Protein AF-A0A3D3ZP95-F1 (afdb_monomer_lite)

Secondary structure (DSSP, 8-state):
--TTHHHHHHHHHHSTTT----S---SPPPP-----TT-HHHHHHHHHHHHHHHHTSHHHHHHHHHT-TTTSPPSS-GGGTT-

Foldseek 3Di:
DPQCVLVVVLVCVVPDPPDDDPDDDDPHDADDDDDDPPPVVVVVVVVVVVVVCLVVCVLVVVCVVSVVVVRDDPSDPVVVVPD

Sequence (83 aa):
TYQDSPVTDYFNKQHPGKFAVGGAVINAGLEGIVIRKGDTKMFNAVKSAFDKLKADGTYKQIIDKWGLTNEAISLVDRRTLFA

Structure (mmCIF, N/CA/C/O backbone):
data_AF-A0A3D3ZP95-F1
#
_entry.id   AF-A0A3D3ZP95-F1
#
loop_
_atom_site.group_PDB
_atom_site.id
_atom_site.type_symbol
_atom_site.label_atom_id
_atom_site.label_alt_id
_atom_site.label_comp_id
_atom_site.label_asym_id
_atom_site.label_entity_id
_atom_site.label_seq_id
_atom_site.pdbx_PDB_ins_code
_atom_site.Cartn_x
_atom_site.Cartn_y
_atom_site.Cartn_z
_atom_site.occupancy
_atom_site.B_iso_or_equiv
_atom_site.auth_seq_id
_atom_site.auth_comp_id
_atom_site.auth_asym_id
_atom_site.auth_atom_id
_atom_site.pdbx_PDB_model_num
ATOM 1 N N . THR A 1 1 ? -7.895 6.895 -15.801 1.00 57.97 1 THR A N 1
ATOM 2 C CA . THR A 1 1 ? -6.929 6.793 -14.687 1.00 57.97 1 THR A CA 1
ATOM 3 C C . THR A 1 1 ? -6.049 5.594 -14.966 1.00 57.97 1 THR A C 1
ATOM 5 O O . THR A 1 1 ? -6.474 4.722 -15.712 1.00 57.97 1 THR A O 1
ATOM 8 N N . TYR A 1 2 ? -4.827 5.561 -14.446 1.00 65.44 2 TYR A N 1
ATOM 9 C CA . TYR A 1 2 ? -3.884 4.457 -14.677 1.00 65.44 2 TYR A CA 1
ATOM 10 C C . TYR A 1 2 ? -3.714 3.672 -13.374 1.00 65.44 2 TYR A C 1
ATOM 12 O O . TYR A 1 2 ? -2.632 3.624 -12.809 1.00 65.44 2 TYR A O 1
ATOM 20 N N . GLN A 1 3 ? -4.824 3.151 -12.842 1.00 69.62 3 GLN A N 1
ATOM 21 C CA . GLN A 1 3 ? -4.830 2.448 -11.551 1.00 69.62 3 GLN A CA 1
ATOM 22 C C . GLN A 1 3 ? -4.149 1.078 -11.654 1.00 69.62 3 GLN A C 1
ATOM 24 O O . GLN A 1 3 ? -3.415 0.692 -10.758 1.00 69.62 3 GLN A O 1
ATOM 29 N N . ASP A 1 4 ? -4.274 0.412 -12.804 1.00 81.88 4 ASP A N 1
ATOM 30 C CA . ASP A 1 4 ? -3.697 -0.915 -13.032 1.00 81.88 4 ASP A CA 1
ATOM 31 C C . ASP A 1 4 ? -2.255 -0.884 -13.586 1.00 81.88 4 ASP A C 1
ATOM 33 O O . ASP A 1 4 ? -1.760 -1.907 -14.073 1.00 81.88 4 ASP A O 1
ATOM 37 N N . SER A 1 5 ? -1.546 0.259 -13.532 1.00 84.00 5 SER A N 1
ATOM 38 C CA . SER A 1 5 ? -0.134 0.321 -13.961 1.00 84.00 5 SER A CA 1
ATOM 39 C C . SER A 1 5 ? 0.759 -0.722 -13.272 1.00 84.00 5 SER A C 1
ATOM 41 O O . SER A 1 5 ? 1.531 -1.364 -13.993 1.00 84.00 5 SER A O 1
ATOM 43 N N . PRO A 1 6 ? 0.584 -1.044 -11.968 1.00 84.75 6 PRO A N 1
ATOM 44 C CA . PRO A 1 6 ? 1.328 -2.123 -11.323 1.00 84.75 6 PRO A CA 1
ATOM 45 C C . PRO A 1 6 ? 1.242 -3.483 -12.015 1.00 84.75 6 PRO A C 1
ATOM 47 O O . PRO A 1 6 ? 2.206 -4.247 -12.002 1.00 84.75 6 PRO A O 1
ATOM 50 N N . VAL A 1 7 ? 0.094 -3.810 -12.621 1.00 87.88 7 VAL A N 1
ATOM 51 C CA . VAL A 1 7 ? -0.106 -5.095 -13.306 1.00 87.88 7 VAL A CA 1
ATOM 52 C C . VAL A 1 7 ? 0.790 -5.173 -14.539 1.00 87.88 7 VAL A C 1
ATOM 54 O O . VAL A 1 7 ? 1.459 -6.183 -14.771 1.00 87.88 7 VAL A O 1
ATOM 57 N N . THR A 1 8 ? 0.836 -4.084 -15.307 1.00 86.44 8 THR A N 1
ATOM 58 C CA . THR A 1 8 ? 1.656 -3.995 -16.521 1.00 86.44 8 THR A CA 1
ATOM 59 C C . THR A 1 8 ? 3.144 -3.952 -16.174 1.00 86.44 8 THR A C 1
ATOM 61 O O . THR A 1 8 ? 3.938 -4.648 -16.810 1.00 86.44 8 THR A O 1
ATOM 64 N N . ASP A 1 9 ? 3.523 -3.220 -15.124 1.00 85.31 9 ASP A N 1
ATOM 65 C CA . ASP A 1 9 ? 4.908 -3.147 -14.647 1.00 85.31 9 ASP A CA 1
ATOM 66 C C . ASP A 1 9 ? 5.403 -4.501 -14.127 1.00 85.31 9 ASP A C 1
ATOM 68 O O . ASP A 1 9 ? 6.513 -4.939 -14.457 1.00 85.31 9 ASP A O 1
ATOM 72 N N . TYR A 1 10 ? 4.558 -5.222 -13.385 1.00 88.00 10 TYR A N 1
ATOM 73 C CA . TYR A 1 10 ? 4.864 -6.579 -12.949 1.00 88.00 10 TYR A CA 1
ATOM 74 C C . TYR A 1 10 ? 5.036 -7.527 -14.140 1.00 88.00 10 TYR A C 1
ATOM 76 O O . TYR A 1 10 ? 6.007 -8.286 -14.180 1.00 88.00 10 TYR A O 1
ATOM 84 N N . PHE A 1 11 ? 4.148 -7.466 -15.136 1.00 90.44 11 PHE A N 1
ATOM 85 C CA . PHE A 1 11 ? 4.259 -8.294 -16.337 1.00 90.44 11 PHE A CA 1
ATOM 86 C C . PHE A 1 11 ? 5.546 -8.006 -17.120 1.00 90.44 11 PHE A C 1
ATOM 88 O O . PHE A 1 11 ? 6.237 -8.943 -17.528 1.00 90.44 11 PHE A O 1
ATOM 95 N N . ASN A 1 12 ? 5.912 -6.732 -17.274 1.00 88.94 12 ASN A N 1
ATOM 96 C CA . ASN A 1 12 ? 7.159 -6.332 -17.922 1.00 88.94 12 ASN A CA 1
ATOM 97 C C . ASN A 1 12 ? 8.389 -6.862 -17.158 1.00 88.94 12 ASN A C 1
ATOM 99 O O . ASN A 1 12 ? 9.301 -7.424 -17.764 1.00 88.94 12 ASN A O 1
ATOM 103 N N . LYS A 1 13 ? 8.379 -6.800 -15.816 1.00 87.00 13 LYS A N 1
ATOM 104 C CA . LYS A 1 13 ? 9.430 -7.387 -14.961 1.00 87.00 13 LYS A CA 1
ATOM 105 C C . LYS A 1 13 ? 9.609 -8.895 -15.184 1.00 87.00 13 LYS A C 1
ATOM 107 O O . LYS A 1 13 ? 10.736 -9.379 -15.110 1.00 87.00 13 LYS A O 1
ATOM 112 N N . GLN A 1 14 ? 8.533 -9.635 -15.460 1.00 91.56 14 GLN A N 1
ATOM 113 C CA . GLN A 1 14 ? 8.606 -11.074 -15.760 1.00 91.56 14 GLN A CA 1
ATOM 114 C C . GLN A 1 14 ? 9.160 -11.381 -17.167 1.00 91.56 14 GLN A C 1
ATOM 116 O O . GLN A 1 14 ? 9.559 -12.514 -17.424 1.00 91.56 14 GLN A O 1
ATOM 121 N N . HIS A 1 15 ? 9.210 -10.399 -18.076 1.00 94.44 15 HIS A N 1
ATOM 122 C CA . HIS A 1 15 ? 9.563 -10.594 -19.489 1.00 94.44 15 HIS A CA 1
ATOM 123 C C . HIS A 1 15 ? 10.672 -9.627 -19.944 1.00 94.44 15 HIS A C 1
ATOM 125 O O . HIS A 1 15 ? 10.435 -8.748 -20.782 1.00 94.44 15 HIS A O 1
ATOM 131 N N . PRO A 1 16 ? 11.906 -9.782 -19.427 1.00 93.44 16 PRO A N 1
ATOM 132 C CA . PRO A 1 16 ? 12.991 -8.844 -19.689 1.00 93.44 16 PRO A CA 1
ATOM 133 C C . PRO A 1 16 ? 13.288 -8.716 -21.191 1.00 93.44 16 PRO A C 1
ATOM 135 O O . PRO A 1 16 ? 13.448 -9.709 -21.903 1.00 93.44 16 PRO A O 1
ATOM 138 N N . GLY A 1 17 ? 13.361 -7.473 -21.674 1.00 94.25 17 GLY A N 1
ATOM 139 C CA . GLY A 1 17 ? 13.705 -7.147 -23.063 1.00 94.25 17 GLY A CA 1
ATOM 140 C C . GLY A 1 17 ? 12.605 -7.413 -24.097 1.00 94.25 17 GLY A C 1
ATOM 141 O O . GLY A 1 17 ? 12.860 -7.261 -25.289 1.00 94.25 17 GLY A O 1
ATOM 142 N N . LYS A 1 18 ? 11.396 -7.816 -23.679 1.00 95.62 18 LYS A N 1
ATOM 143 C CA . LYS A 1 18 ? 10.259 -8.040 -24.591 1.00 95.62 18 LYS A CA 1
ATOM 144 C C . LYS A 1 18 ? 9.374 -6.809 -24.770 1.00 95.62 18 LYS A C 1
ATOM 146 O O . LYS A 1 18 ? 8.763 -6.665 -25.825 1.00 95.62 18 LYS A O 1
ATOM 151 N N . PHE A 1 19 ? 9.318 -5.937 -23.766 1.00 91.75 19 PHE A N 1
ATOM 152 C CA . PHE A 1 19 ? 8.451 -4.763 -23.751 1.00 91.75 19 PHE A CA 1
ATOM 153 C C . PHE A 1 19 ? 9.214 -3.518 -23.292 1.00 91.75 19 PHE A C 1
ATOM 155 O O . PHE A 1 19 ? 10.247 -3.605 -22.628 1.00 91.75 19 PHE A O 1
ATOM 162 N N . ALA A 1 20 ? 8.687 -2.352 -23.657 1.00 87.00 20 ALA A N 1
ATOM 163 C CA . ALA A 1 20 ? 9.178 -1.052 -23.225 1.00 87.00 20 ALA A CA 1
ATOM 164 C C . ALA A 1 20 ? 8.026 -0.249 -22.615 1.00 87.00 20 ALA A C 1
ATOM 166 O O . ALA A 1 20 ? 6.877 -0.374 -23.041 1.00 87.00 20 ALA A O 1
ATOM 167 N N . VAL A 1 21 ? 8.342 0.590 -21.628 1.00 84.88 21 VAL A N 1
ATOM 168 C CA . VAL A 1 21 ? 7.375 1.529 -21.052 1.00 84.88 21 VAL A CA 1
ATOM 169 C C . VAL A 1 21 ? 7.053 2.594 -22.102 1.00 84.88 21 VAL A C 1
ATOM 171 O O . VAL A 1 21 ? 7.937 3.324 -22.541 1.00 84.88 21 VAL A O 1
ATOM 174 N N . GLY A 1 22 ? 5.788 2.663 -22.522 1.00 85.75 22 GLY A N 1
ATOM 175 C CA . GLY A 1 22 ? 5.335 3.557 -23.596 1.00 85.75 22 GLY A CA 1
ATOM 176 C C . GLY A 1 22 ? 5.078 5.008 -23.172 1.00 85.75 22 GLY A C 1
ATOM 177 O O . GLY A 1 22 ? 4.786 5.843 -24.023 1.00 85.75 22 GLY A O 1
ATOM 178 N N . GLY A 1 23 ? 5.155 5.320 -21.875 1.00 84.62 23 GLY A N 1
ATOM 179 C CA . GLY A 1 23 ? 4.905 6.656 -21.337 1.00 84.62 23 GLY A CA 1
ATOM 180 C C . GLY A 1 23 ? 4.737 6.662 -19.818 1.00 84.62 23 GLY A C 1
ATOM 181 O O . GLY A 1 23 ? 4.765 5.614 -19.178 1.00 84.62 23 GLY A O 1
ATOM 182 N N . ALA A 1 24 ? 4.569 7.852 -19.242 1.00 81.50 24 ALA A N 1
ATOM 183 C CA . ALA A 1 24 ? 4.359 8.016 -17.807 1.00 81.50 24 ALA A CA 1
ATOM 184 C C . ALA A 1 24 ? 2.919 7.672 -17.388 1.00 81.50 24 ALA A C 1
ATOM 186 O O . ALA A 1 24 ? 1.963 7.920 -18.125 1.00 81.50 24 ALA A O 1
ATOM 187 N N . VAL A 1 25 ? 2.770 7.172 -16.161 1.00 78.94 25 VAL A N 1
ATOM 188 C CA . VAL A 1 25 ? 1.477 7.041 -15.479 1.00 78.94 25 VAL A CA 1
ATOM 189 C C . VAL A 1 25 ? 0.933 8.448 -15.206 1.00 78.94 25 VAL A C 1
ATOM 191 O O . VAL A 1 25 ? 1.569 9.241 -14.514 1.00 78.94 25 VAL A O 1
ATOM 194 N N . ILE A 1 26 ? -0.244 8.774 -15.744 1.00 80.75 26 ILE A N 1
ATOM 195 C CA . ILE A 1 26 ? -0.922 10.062 -15.517 1.00 80.75 26 ILE A CA 1
ATOM 196 C C . ILE A 1 26 ? -2.225 9.838 -14.748 1.00 80.75 26 ILE A C 1
ATOM 198 O O . ILE A 1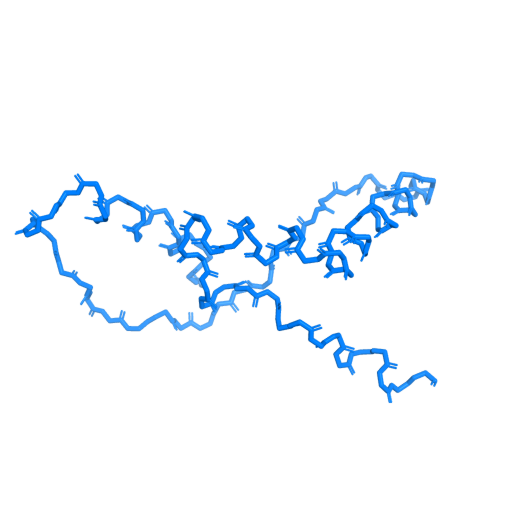 26 ? -2.881 8.816 -14.913 1.00 80.75 26 ILE A O 1
ATOM 202 N N . ASN A 1 27 ? -2.648 10.789 -13.912 1.00 75.12 27 ASN A N 1
ATOM 203 C CA . ASN A 1 27 ? -3.896 10.672 -13.140 1.00 75.12 27 ASN A CA 1
ATOM 204 C C . ASN A 1 27 ? -3.998 9.346 -12.349 1.00 75.12 27 ASN A C 1
ATOM 206 O O . ASN A 1 27 ? -5.010 8.638 -12.438 1.00 75.12 27 ASN A O 1
ATOM 210 N N . ALA A 1 28 ? -2.933 8.989 -11.623 1.00 74.50 28 ALA A N 1
ATOM 211 C CA . ALA A 1 28 ? -2.951 7.870 -10.685 1.00 74.50 28 ALA A CA 1
ATOM 212 C C . ALA A 1 28 ? -4.011 8.122 -9.598 1.00 74.50 28 ALA A C 1
ATOM 214 O O . ALA A 1 28 ? -4.121 9.227 -9.061 1.00 74.50 28 ALA A O 1
ATOM 215 N N . GLY A 1 29 ? -4.826 7.107 -9.317 1.00 74.50 29 GLY A N 1
ATOM 216 C CA . GLY A 1 29 ? -5.855 7.159 -8.281 1.00 74.50 29 GLY A CA 1
ATOM 217 C C . GLY A 1 29 ? -5.356 6.542 -6.980 1.00 74.50 29 GLY A C 1
ATOM 218 O O . GLY A 1 29 ? -4.501 5.665 -7.003 1.00 74.50 29 GLY A O 1
ATOM 219 N N . LEU A 1 30 ? -5.915 6.973 -5.848 1.00 79.06 30 LEU A N 1
ATOM 220 C CA . LEU A 1 30 ? -5.704 6.270 -4.583 1.00 79.06 30 LEU A CA 1
ATOM 221 C C . LEU A 1 30 ? -6.590 5.027 -4.525 1.00 79.06 30 LEU A C 1
ATOM 223 O O . LEU A 1 30 ? -7.788 5.100 -4.805 1.00 79.06 30 LEU A O 1
ATOM 227 N N . GLU A 1 31 ? -6.003 3.920 -4.090 1.00 83.06 31 GLU A N 1
ATOM 228 C CA . GLU A 1 31 ? -6.728 2.703 -3.743 1.00 83.06 31 GLU A CA 1
ATOM 229 C C . GLU A 1 31 ? -6.981 2.626 -2.238 1.00 83.06 31 GLU A C 1
ATOM 231 O O . GLU A 1 31 ? -6.265 3.217 -1.423 1.00 83.06 31 GLU A O 1
ATOM 236 N N . GLY A 1 32 ? -8.034 1.907 -1.859 1.00 87.19 32 GLY A N 1
ATOM 237 C CA . GLY A 1 32 ? -8.454 1.787 -0.472 1.00 87.19 32 GLY A CA 1
ATOM 238 C C . GLY A 1 32 ? -8.975 0.398 -0.145 1.00 87.19 32 GLY A C 1
ATOM 239 O O . GLY A 1 32 ? -9.443 -0.340 -1.008 1.00 87.19 32 GLY A O 1
ATOM 240 N N . ILE A 1 33 ? -8.927 0.063 1.142 1.00 93.81 33 ILE A N 1
ATOM 241 C CA . ILE A 1 33 ? -9.494 -1.176 1.669 1.00 93.81 33 ILE A CA 1
ATOM 242 C C . ILE A 1 33 ? -10.984 -0.936 1.918 1.00 93.81 33 ILE A C 1
ATOM 244 O O . ILE A 1 33 ? -11.360 -0.155 2.795 1.00 93.81 33 ILE A O 1
ATOM 248 N N . VAL A 1 34 ? -11.837 -1.580 1.123 1.00 95.12 34 VAL A N 1
ATOM 249 C CA . VAL A 1 34 ? -13.293 -1.400 1.199 1.00 95.12 34 VAL A CA 1
ATOM 250 C C . 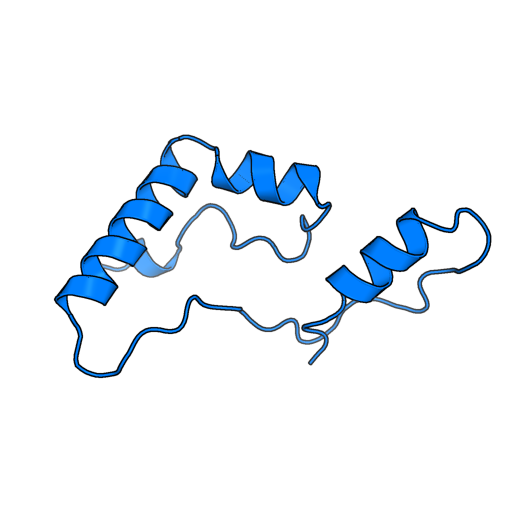VAL A 1 34 ? -13.867 -2.146 2.402 1.00 95.12 34 VAL A C 1
ATOM 252 O O . VAL A 1 34 ? -13.533 -3.299 2.662 1.00 95.12 34 VAL A O 1
ATOM 255 N N . ILE A 1 35 ? -14.769 -1.481 3.126 1.00 97.06 35 ILE A N 1
ATOM 256 C CA . ILE A 1 35 ? -15.459 -2.009 4.308 1.00 97.06 35 ILE A CA 1
ATOM 257 C C . ILE A 1 35 ? -16.953 -1.693 4.185 1.00 97.06 35 ILE A C 1
ATOM 259 O O . ILE A 1 35 ? -17.343 -0.704 3.559 1.00 97.06 35 ILE A O 1
ATOM 263 N N . ARG A 1 36 ? -17.810 -2.536 4.776 1.00 98.19 36 ARG A N 1
ATOM 264 C CA . ARG A 1 36 ? -19.265 -2.339 4.775 1.00 98.19 36 ARG A CA 1
ATOM 265 C C . ARG A 1 36 ? -19.630 -0.994 5.412 1.00 98.19 36 ARG A C 1
ATOM 267 O O . ARG A 1 36 ? -19.209 -0.684 6.525 1.00 98.19 36 ARG A O 1
ATOM 274 N N . LYS A 1 37 ? -20.475 -0.213 4.734 1.00 96.69 37 LYS A N 1
ATOM 275 C CA . LYS A 1 37 ? -20.998 1.053 5.268 1.00 96.69 37 LYS A CA 1
ATOM 276 C C . LYS A 1 37 ? -21.707 0.810 6.608 1.00 96.69 37 LYS A C 1
ATOM 278 O O . LYS A 1 37 ? -22.560 -0.066 6.700 1.00 96.69 37 LYS A O 1
ATOM 283 N N . GLY A 1 38 ? -21.357 1.599 7.622 1.00 97.50 38 GLY A N 1
ATOM 284 C CA . GLY A 1 38 ? -21.910 1.490 8.977 1.00 97.50 38 GLY A CA 1
ATOM 285 C C . GLY A 1 38 ? -21.178 0.509 9.899 1.00 97.50 38 GLY A C 1
ATOM 286 O O . GLY A 1 38 ? -21.387 0.569 11.106 1.00 97.50 38 GLY A O 1
ATOM 287 N N . ASP A 1 39 ? -20.277 -0.334 9.383 1.00 98.44 39 ASP A N 1
ATOM 288 C CA . ASP A 1 39 ? -19.464 -1.233 10.213 1.00 98.44 39 ASP A CA 1
ATOM 289 C C . ASP A 1 39 ? -18.233 -0.502 10.772 1.00 98.44 39 ASP A C 1
ATOM 291 O O . ASP A 1 39 ? -17.098 -0.639 10.306 1.00 98.44 39 ASP A O 1
ATOM 295 N N . THR A 1 40 ? -18.477 0.333 11.780 1.00 97.75 40 THR A N 1
ATOM 296 C CA . THR A 1 40 ? -17.435 1.140 12.428 1.00 97.75 40 THR A CA 1
ATOM 297 C C . THR A 1 40 ? -16.409 0.282 13.163 1.00 97.75 40 THR A C 1
ATOM 299 O O . THR A 1 40 ? -15.239 0.657 13.242 1.00 97.75 40 THR A O 1
ATOM 302 N N . LYS A 1 41 ? -16.813 -0.893 13.664 1.00 98.38 41 LYS A N 1
ATOM 303 C CA . LYS A 1 41 ? -15.911 -1.825 14.346 1.00 98.38 41 LYS A CA 1
ATOM 304 C C . LYS A 1 41 ? -14.878 -2.384 13.372 1.00 98.38 41 LYS A C 1
ATOM 306 O O . LYS A 1 41 ? -13.685 -2.333 13.677 1.00 98.38 41 LYS A O 1
ATOM 311 N N . MET A 1 42 ? -15.311 -2.859 12.203 1.00 98.38 42 MET A N 1
ATOM 312 C CA . MET A 1 42 ? -14.393 -3.333 11.166 1.00 98.38 42 MET A CA 1
ATOM 313 C C . MET A 1 42 ? -13.517 -2.196 10.638 1.00 98.38 42 MET A C 1
ATOM 315 O O . MET A 1 42 ? -12.305 -2.367 10.516 1.00 98.38 42 MET A O 1
ATOM 319 N N . PHE A 1 43 ? -14.099 -1.015 10.405 1.00 97.50 43 PHE A N 1
ATOM 320 C CA . PHE A 1 43 ? -13.340 0.163 9.979 1.00 97.50 43 PHE A CA 1
ATOM 321 C C . PHE A 1 43 ? -12.186 0.491 10.928 1.00 97.50 43 PHE A C 1
ATOM 323 O O . PHE A 1 43 ? -11.036 0.583 10.497 1.00 97.50 43 PHE A O 1
ATOM 330 N N . ASN A 1 44 ? -12.473 0.600 12.225 1.00 97.44 44 ASN A N 1
ATOM 331 C CA . ASN A 1 44 ? -11.461 0.937 13.222 1.00 97.44 44 ASN A CA 1
ATOM 332 C C . ASN A 1 44 ? -10.387 -0.150 13.346 1.00 97.44 44 ASN A C 1
ATOM 334 O O . ASN A 1 44 ? -9.204 0.172 13.478 1.00 97.44 44 ASN A O 1
ATOM 338 N N . ALA A 1 45 ? -10.776 -1.426 13.268 1.00 98.19 45 ALA A N 1
ATOM 339 C CA . ALA A 1 45 ? -9.835 -2.541 13.325 1.00 98.19 45 ALA A CA 1
ATOM 340 C C . ALA A 1 45 ? -8.863 -2.529 12.132 1.00 98.19 45 ALA A C 1
ATOM 342 O O . ALA A 1 45 ? -7.647 -2.556 12.334 1.00 98.19 45 ALA A O 1
ATOM 343 N N . VAL A 1 46 ? -9.384 -2.416 10.904 1.00 98.12 46 VAL A N 1
ATOM 344 C CA . VAL A 1 46 ? -8.570 -2.369 9.677 1.00 98.12 46 VAL A CA 1
ATOM 345 C C . VAL A 1 46 ? -7.678 -1.131 9.662 1.00 98.12 46 VAL A C 1
ATOM 347 O O . VAL A 1 46 ? -6.481 -1.250 9.399 1.00 98.12 46 VAL A O 1
ATOM 350 N N . LYS A 1 47 ? -8.220 0.045 10.009 1.00 95.19 47 LYS A N 1
ATOM 351 C CA . LYS A 1 47 ? -7.436 1.284 10.091 1.00 95.19 47 LYS A CA 1
ATOM 352 C C . LYS A 1 47 ? -6.285 1.147 11.088 1.00 95.19 47 LYS A C 1
ATOM 354 O O . LYS A 1 47 ? -5.153 1.477 10.753 1.00 95.19 47 LYS A O 1
ATOM 359 N N . SER A 1 48 ? -6.550 0.622 12.287 1.00 96.06 48 SER A N 1
ATOM 360 C CA . SER A 1 48 ? -5.514 0.446 13.310 1.00 96.06 48 SER A CA 1
ATOM 361 C C . SER A 1 48 ? -4.429 -0.539 12.875 1.00 96.06 48 SER A C 1
ATOM 363 O O . SER A 1 48 ? -3.254 -0.302 13.148 1.00 96.06 48 SER A O 1
ATOM 365 N N . ALA A 1 49 ? -4.793 -1.635 12.207 1.00 97.25 49 ALA A N 1
ATOM 366 C CA . ALA A 1 49 ? -3.818 -2.577 11.665 1.00 97.25 49 ALA A CA 1
ATOM 367 C C . ALA A 1 49 ? -2.954 -1.918 10.581 1.00 97.25 49 ALA A C 1
ATOM 369 O O . ALA A 1 49 ? -1.730 -1.995 10.642 1.00 97.25 49 ALA A O 1
ATOM 370 N N . PHE A 1 50 ? -3.575 -1.202 9.641 1.00 94.38 50 PHE A N 1
ATOM 371 C CA . PHE A 1 50 ? -2.859 -0.491 8.584 1.00 94.38 50 PHE A CA 1
ATOM 372 C C . PHE A 1 50 ? -1.920 0.594 9.134 1.00 94.38 50 PHE A C 1
ATOM 374 O O . PHE A 1 50 ? -0.783 0.719 8.683 1.00 94.38 50 PHE A O 1
ATOM 381 N N . ASP A 1 51 ? -2.357 1.348 10.146 1.00 92.56 51 ASP A N 1
ATOM 382 C CA . ASP A 1 51 ? -1.521 2.356 10.800 1.00 92.56 51 ASP A CA 1
ATOM 383 C C . ASP A 1 51 ? -0.300 1.732 11.494 1.00 92.56 51 ASP A C 1
ATOM 385 O O . ASP A 1 51 ? 0.793 2.292 11.400 1.00 92.56 51 ASP A O 1
ATOM 389 N N . LYS A 1 52 ? -0.442 0.545 12.106 1.00 95.25 52 LYS A N 1
ATOM 390 C CA . LYS A 1 52 ? 0.699 -0.200 12.667 1.00 95.25 52 LYS A CA 1
ATOM 391 C C . LYS A 1 52 ? 1.692 -0.627 11.584 1.00 95.25 52 LYS A C 1
ATOM 393 O O . LYS A 1 52 ? 2.875 -0.353 11.743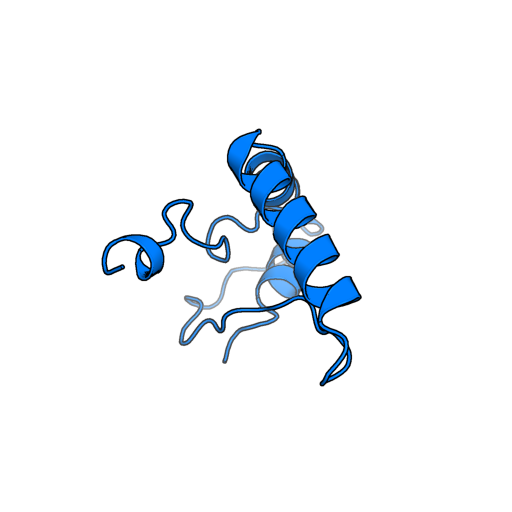 1.00 95.25 52 LYS A O 1
ATOM 398 N N . LEU A 1 53 ? 1.210 -1.181 10.465 1.00 94.75 53 LEU A N 1
ATOM 399 C CA . LEU A 1 53 ? 2.062 -1.581 9.333 1.00 94.75 53 LEU A CA 1
ATOM 400 C C . LEU A 1 53 ? 2.835 -0.400 8.728 1.00 94.75 53 LEU A C 1
ATOM 402 O O . LEU A 1 53 ? 3.946 -0.564 8.226 1.00 94.75 53 LEU A O 1
ATOM 406 N N . LYS A 1 54 ? 2.250 0.803 8.726 1.00 89.31 54 LYS A N 1
ATOM 407 C CA . LYS A 1 54 ? 2.976 2.014 8.317 1.00 89.31 54 LYS A CA 1
ATOM 408 C C . LYS A 1 54 ? 4.057 2.378 9.331 1.00 89.31 54 LYS A C 1
ATOM 410 O O . LYS A 1 54 ? 5.178 2.672 8.928 1.00 89.31 54 LYS A O 1
ATOM 415 N N . ALA A 1 55 ? 3.717 2.372 10.619 1.00 89.88 55 ALA A N 1
ATOM 416 C CA . ALA A 1 55 ? 4.608 2.803 11.692 1.00 89.88 55 ALA A CA 1
ATOM 417 C C . ALA A 1 55 ? 5.816 1.874 11.883 1.00 89.88 55 ALA A C 1
ATOM 419 O O . ALA A 1 55 ? 6.917 2.355 12.135 1.00 89.88 55 ALA A O 1
ATOM 420 N N . ASP A 1 56 ? 5.626 0.561 11.739 1.00 94.69 56 ASP A N 1
ATOM 421 C CA . ASP A 1 56 ? 6.696 -0.434 11.887 1.00 94.69 56 ASP A CA 1
ATOM 422 C C . ASP A 1 56 ? 7.503 -0.678 10.595 1.00 94.69 56 ASP A C 1
ATOM 424 O O . ASP A 1 56 ? 8.458 -1.454 10.586 1.00 94.69 56 ASP A O 1
ATOM 428 N N . GLY A 1 57 ? 7.146 0.002 9.500 1.00 92.44 57 GLY A N 1
ATOM 429 C CA . GLY A 1 57 ? 7.824 -0.098 8.209 1.00 92.44 57 GLY A CA 1
ATOM 430 C C . GLY A 1 57 ? 7.416 -1.303 7.357 1.00 92.44 57 GLY A C 1
ATOM 431 O O . GLY A 1 57 ? 7.858 -1.393 6.207 1.00 92.44 57 GLY A O 1
ATOM 432 N N . THR A 1 58 ? 6.541 -2.189 7.840 1.00 95.81 58 THR A N 1
ATOM 433 C CA . THR A 1 58 ? 6.061 -3.356 7.080 1.00 95.81 58 THR A CA 1
ATOM 434 C C . THR A 1 58 ? 5.375 -2.940 5.779 1.00 95.81 58 THR A C 1
ATOM 436 O O . THR A 1 58 ? 5.588 -3.560 4.738 1.00 95.81 58 THR A O 1
ATOM 439 N N . TYR A 1 59 ? 4.603 -1.849 5.792 1.00 92.94 59 TYR A N 1
ATOM 440 C CA . TYR A 1 59 ? 3.987 -1.298 4.582 1.00 92.94 59 TYR A CA 1
ATOM 441 C C . TYR A 1 59 ? 5.041 -0.964 3.522 1.00 92.94 59 TYR A C 1
ATOM 443 O O . TYR A 1 59 ? 4.912 -1.376 2.370 1.00 92.94 59 TYR A O 1
ATOM 451 N N . LYS A 1 60 ? 6.122 -0.283 3.921 1.00 90.31 60 LYS A N 1
ATOM 452 C CA . LYS A 1 60 ? 7.214 0.061 3.006 1.00 90.31 60 LYS A CA 1
ATOM 453 C C . LYS A 1 60 ? 7.876 -1.198 2.443 1.00 90.31 60 LYS A C 1
ATOM 455 O O . LYS A 1 60 ? 8.081 -1.280 1.238 1.00 90.31 60 LYS A O 1
ATOM 460 N N . GLN A 1 61 ? 8.151 -2.193 3.288 1.00 94.00 61 GLN A N 1
ATOM 461 C CA . GLN A 1 61 ? 8.740 -3.461 2.845 1.00 94.00 61 GLN A CA 1
ATOM 462 C C . GLN A 1 61 ? 7.869 -4.169 1.795 1.00 94.00 61 GLN A C 1
ATOM 464 O O . GLN A 1 61 ? 8.395 -4.722 0.829 1.00 94.00 61 GLN A O 1
ATOM 469 N N . ILE A 1 62 ? 6.541 -4.137 1.953 1.00 92.56 62 ILE A N 1
ATOM 470 C CA . ILE A 1 62 ? 5.601 -4.709 0.978 1.00 92.56 62 ILE A CA 1
ATOM 471 C C . ILE A 1 62 ? 5.649 -3.932 -0.344 1.00 92.56 62 ILE A C 1
ATOM 473 O O . ILE A 1 62 ? 5.767 -4.554 -1.400 1.00 92.56 62 ILE A O 1
ATOM 477 N N . ILE A 1 63 ? 5.591 -2.599 -0.297 1.00 89.62 63 ILE A N 1
ATOM 478 C CA . ILE A 1 63 ? 5.684 -1.737 -1.487 1.00 89.62 63 ILE A CA 1
ATOM 479 C C . ILE A 1 63 ? 6.983 -2.001 -2.257 1.00 89.62 63 ILE A C 1
ATOM 481 O O . ILE A 1 63 ? 6.944 -2.233 -3.467 1.00 89.62 63 ILE A O 1
ATOM 485 N N . ASP A 1 64 ? 8.116 -2.036 -1.553 1.00 88.94 64 ASP A N 1
ATOM 486 C CA . ASP A 1 64 ? 9.430 -2.277 -2.151 1.00 88.94 64 ASP A CA 1
ATOM 487 C C . ASP A 1 64 ? 9.499 -3.674 -2.792 1.00 88.94 64 ASP A C 1
ATOM 489 O O . ASP A 1 64 ? 9.972 -3.826 -3.920 1.00 88.94 64 ASP A O 1
ATOM 493 N N . LYS A 1 65 ? 8.983 -4.704 -2.102 1.00 89.31 65 LYS A N 1
ATOM 494 C CA . LYS A 1 65 ? 8.976 -6.093 -2.593 1.00 89.31 65 LYS A CA 1
ATOM 495 C C . LYS A 1 65 ? 8.278 -6.222 -3.948 1.00 89.31 65 LYS A C 1
ATOM 497 O O . LYS A 1 65 ? 8.741 -6.976 -4.810 1.00 89.31 65 LYS A O 1
ATOM 502 N N . TRP A 1 66 ? 7.171 -5.508 -4.126 1.00 87.19 66 TRP A N 1
ATOM 503 C CA . TRP A 1 66 ? 6.355 -5.574 -5.338 1.00 87.19 66 TRP A CA 1
ATOM 504 C C . TRP A 1 66 ? 6.698 -4.499 -6.375 1.00 87.19 66 TRP A C 1
ATOM 506 O O . TRP A 1 66 ? 6.204 -4.581 -7.493 1.00 87.19 66 TRP A O 1
ATOM 516 N N . GLY A 1 67 ? 7.598 -3.563 -6.057 1.00 80.69 67 GLY A N 1
ATOM 517 C CA . GLY A 1 67 ? 8.027 -2.507 -6.978 1.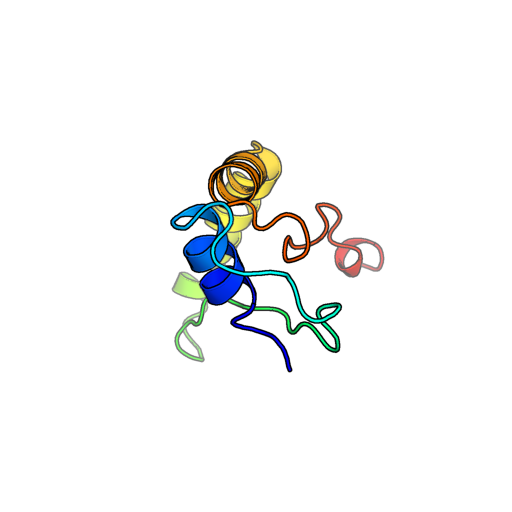00 80.69 67 GLY A CA 1
ATOM 518 C C . GLY A 1 67 ? 6.991 -1.399 -7.179 1.00 80.69 67 GLY A C 1
ATOM 519 O O . GLY A 1 67 ? 7.000 -0.760 -8.221 1.00 80.69 67 GLY A O 1
ATOM 520 N N . LEU A 1 68 ? 6.116 -1.170 -6.195 1.00 81.69 68 LEU A N 1
ATOM 521 C CA . LEU A 1 68 ? 4.982 -0.230 -6.264 1.00 81.69 68 LEU A CA 1
ATOM 522 C C . LEU A 1 68 ? 5.353 1.186 -5.797 1.00 81.69 68 LEU A C 1
ATOM 524 O O . LEU A 1 68 ? 4.565 1.879 -5.150 1.00 81.69 68 LEU A O 1
ATOM 528 N N . THR A 1 69 ? 6.609 1.590 -5.980 1.00 70.25 69 THR A N 1
ATOM 529 C CA . THR A 1 69 ? 7.152 2.785 -5.317 1.00 70.25 69 THR A CA 1
ATOM 530 C C . THR A 1 69 ? 6.532 4.087 -5.817 1.00 70.25 69 THR A C 1
ATOM 532 O O . THR A 1 69 ? 6.510 5.059 -5.064 1.00 70.25 69 THR A O 1
ATOM 535 N N . ASN A 1 70 ? 6.012 4.113 -7.046 1.00 68.19 70 ASN A N 1
ATOM 536 C CA . ASN A 1 70 ? 5.371 5.296 -7.627 1.00 68.19 70 ASN A CA 1
ATOM 537 C C . ASN A 1 70 ? 3.901 5.430 -7.186 1.00 68.19 70 ASN A C 1
ATOM 539 O O . ASN A 1 70 ? 3.317 6.509 -7.271 1.00 68.19 70 ASN A O 1
ATOM 543 N N . GLU A 1 71 ? 3.324 4.340 -6.688 1.00 69.19 71 GLU A N 1
ATOM 544 C CA . GLU A 1 71 ? 1.927 4.179 -6.284 1.00 69.19 71 GLU A CA 1
ATOM 545 C C . GLU A 1 71 ? 1.766 4.151 -4.758 1.00 69.19 71 GLU A C 1
ATOM 547 O O . GLU A 1 71 ? 0.653 4.114 -4.227 1.00 69.19 71 GLU A O 1
ATOM 552 N N . ALA A 1 72 ? 2.884 4.169 -4.032 1.00 76.19 72 ALA A N 1
ATOM 553 C CA . ALA A 1 72 ? 2.899 4.183 -2.586 1.00 76.19 72 ALA A CA 1
ATOM 554 C C . ALA A 1 72 ? 2.187 5.428 -2.048 1.00 76.19 72 ALA A C 1
ATOM 556 O O . ALA A 1 72 ? 2.436 6.561 -2.471 1.00 76.19 72 ALA A O 1
ATOM 557 N N . ILE A 1 73 ? 1.351 5.235 -1.028 1.00 75.00 73 ILE A N 1
ATOM 558 C CA . ILE A 1 73 ? 0.849 6.355 -0.239 1.00 75.00 73 ILE A CA 1
ATOM 559 C C . ILE A 1 73 ? 2.075 7.002 0.409 1.00 75.00 73 ILE A C 1
ATOM 561 O O . ILE A 1 73 ? 2.821 6.332 1.129 1.00 75.00 73 ILE A O 1
ATOM 565 N N . SER A 1 74 ? 2.300 8.293 0.140 1.00 67.88 74 SER A N 1
ATOM 566 C CA . SER A 1 74 ? 3.413 9.028 0.742 1.00 67.88 74 SER A CA 1
ATOM 567 C C . SER A 1 74 ? 3.409 8.800 2.254 1.00 67.88 74 SER A C 1
ATOM 569 O O . SER A 1 74 ? 2.386 9.037 2.895 1.00 67.88 74 SER A O 1
ATOM 571 N N . LEU A 1 75 ? 4.539 8.361 2.819 1.00 56.06 75 LEU A N 1
ATOM 572 C CA . LEU A 1 75 ? 4.663 7.933 4.225 1.00 56.06 75 LEU A CA 1
ATOM 573 C C . LEU A 1 75 ? 4.295 9.018 5.259 1.00 56.06 75 LEU A C 1
ATOM 575 O O . LEU A 1 75 ? 4.198 8.730 6.447 1.00 56.06 75 LEU A O 1
ATOM 579 N N . VAL A 1 76 ? 4.049 10.251 4.812 1.00 47.28 76 VAL A N 1
ATOM 580 C CA . VAL A 1 76 ? 3.476 11.332 5.610 1.00 47.28 76 VAL A CA 1
ATOM 581 C C . VAL A 1 76 ? 2.010 11.491 5.225 1.00 47.28 76 VAL A C 1
ATOM 583 O O . VAL A 1 76 ? 1.690 11.989 4.142 1.00 47.28 76 VAL A O 1
ATOM 586 N N . ASP A 1 77 ? 1.114 11.106 6.129 1.00 51.50 77 ASP A N 1
ATOM 587 C CA . ASP A 1 77 ? -0.291 11.486 6.036 1.00 51.50 77 ASP A CA 1
ATOM 588 C C . ASP A 1 77 ? -0.408 13.001 6.266 1.00 51.50 77 ASP A C 1
ATOM 590 O O . ASP A 1 77 ? -0.582 13.477 7.384 1.00 51.50 77 ASP A O 1
ATOM 594 N N . ARG A 1 78 ? -0.284 13.806 5.204 1.00 47.84 78 ARG A N 1
ATOM 595 C CA . ARG A 1 78 ? -0.417 15.270 5.315 1.00 47.84 78 ARG A CA 1
ATOM 596 C C . ARG A 1 78 ? -1.820 15.716 5.754 1.00 47.84 78 ARG A C 1
ATOM 598 O O . ARG A 1 78 ? -2.011 16.900 6.013 1.00 47.84 78 ARG A O 1
ATOM 605 N N . ARG A 1 79 ? -2.796 14.805 5.855 1.00 47.59 79 ARG A N 1
ATOM 606 C CA . ARG A 1 79 ? -4.143 15.098 6.3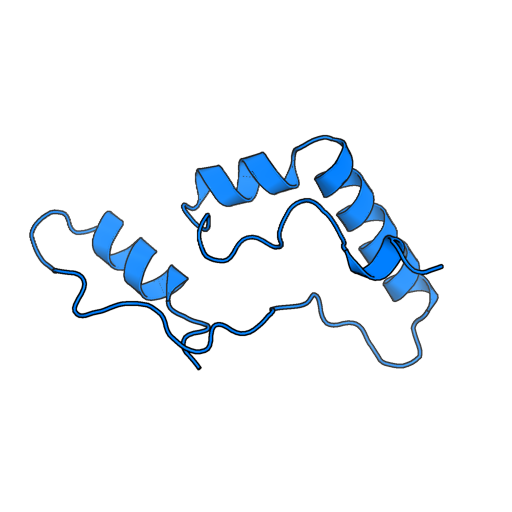68 1.00 47.59 79 ARG A CA 1
ATOM 607 C C . ARG A 1 79 ? -4.195 15.106 7.897 1.00 47.59 79 ARG A C 1
ATOM 609 O O . ARG A 1 79 ? -5.157 15.628 8.444 1.00 47.59 79 ARG A O 1
ATOM 616 N N . THR A 1 80 ? -3.166 14.602 8.585 1.00 45.16 80 THR A N 1
ATOM 617 C CA . THR A 1 80 ? -3.020 14.738 10.046 1.00 45.16 80 THR A CA 1
ATOM 618 C C . THR A 1 80 ? -2.219 15.977 10.458 1.00 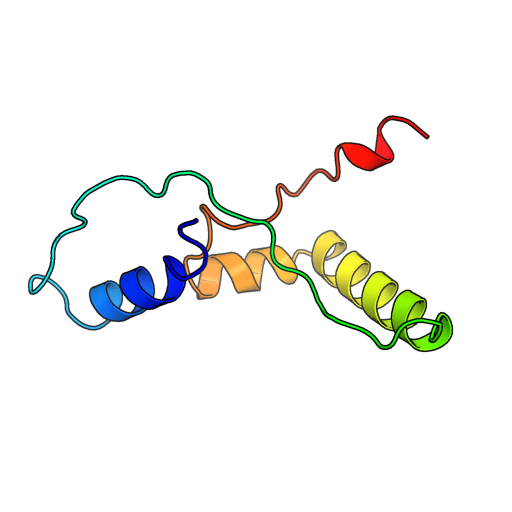45.16 80 THR A C 1
ATOM 620 O O . THR A 1 80 ? -2.006 16.184 11.644 1.00 45.16 80 THR A O 1
ATOM 623 N N . LEU A 1 81 ? -1.769 16.805 9.505 1.00 41.06 81 LEU A N 1
ATOM 624 C CA . LEU A 1 81 ? -1.065 18.069 9.778 1.00 41.06 81 LEU A CA 1
ATOM 625 C C . LEU A 1 81 ? -2.014 19.260 10.009 1.00 41.06 81 LEU A C 1
ATOM 627 O O . LEU A 1 81 ? -1.543 20.367 10.245 1.00 41.06 81 LEU A O 1
ATOM 631 N N . PHE A 1 82 ? -3.330 19.045 9.935 1.00 40.84 82 PHE A N 1
ATOM 632 C CA . PHE A 1 82 ? -4.345 20.096 10.080 1.00 40.84 82 PHE A CA 1
ATOM 633 C C . PHE A 1 82 ? -5.494 19.704 11.023 1.00 40.84 82 PHE A C 1
ATOM 635 O O . PHE A 1 82 ? -6.630 20.124 10.809 1.00 40.84 82 PHE A O 1
ATOM 642 N N . ALA A 1 83 ? -5.210 18.888 12.042 1.00 37.69 83 ALA A N 1
ATOM 643 C CA . ALA A 1 83 ? -6.114 18.690 13.176 1.00 37.69 83 ALA A CA 1
ATOM 644 C C . ALA A 1 83 ? -5.640 19.520 14.372 1.00 37.69 83 ALA A C 1
ATOM 646 O O . ALA A 1 83 ? -4.410 19.531 14.607 1.00 37.69 83 ALA A O 1
#

Radius of gyration: 15.94 Å; chains: 1; bounding box: 36×31×39 Å

pLDDT: mean 83.07, std 15.75, range [37.69, 98.44]